Protein AF-A0A954IV54-F1 (afdb_monomer_lite)

pLDDT: mean 81.53, std 9.82, range [47.91, 95.12]

Radius of gyration: 25.26 Å; chains: 1; bounding box: 68×33×47 Å

Sequence (75 aa):
MEPESKRTLSYRTLAIWLWPLFRPYWGHFAGAFLLLVFSAGLMVEGPILVKRAIDQNIAQNDLTGLQFTVAMFVG

Foldseek 3Di:
DDDPPPPPPPPVNVCVVCVVVCVVVVVVVVVVVVVVVVVVVLVVLQVVLVCCLVPPCVVVVPPVSNVVSVVSNPD

Secondary structure (DSSP, 8-state):
----------HHHHHHHHHHHHGGGHHHHHHHHHHHHHHHHHHHHHHHHHHHIIIIIITTT-HHHHHHHHHHHH-

Structure (mmCIF, N/CA/C/O backbone):
data_AF-A0A954IV54-F1
#
_entry.id   AF-A0A954IV54-F1
#
loop_
_atom_site.group_PDB
_atom_site.id
_atom_site.type_symbol
_atom_site.label_atom_id
_atom_site.label_alt_id
_atom_site.label_comp_id
_atom_site.label_asym_id
_atom_site.label_entity_id
_atom_site.label_seq_id
_atom_site.pdbx_PDB_ins_code
_atom_site.Cartn_x
_atom_site.Cartn_y
_atom_site.Cartn_z
_atom_site.occupancy
_atom_site.B_iso_or_equiv
_atom_site.auth_seq_id
_atom_site.auth_comp_id
_atom_site.auth_asym_id
_atom_site.auth_atom_id
_atom_site.pdbx_PDB_model_num
ATOM 1 N N . MET A 1 1 ? 43.077 -28.247 -20.364 1.00 52.41 1 MET A N 1
ATOM 2 C CA . MET A 1 1 ? 43.162 -27.016 -19.557 1.00 52.41 1 MET A CA 1
ATOM 3 C C . MET A 1 1 ? 42.675 -25.873 -20.417 1.00 52.41 1 MET A C 1
ATOM 5 O O . MET A 1 1 ? 43.385 -25.507 -21.333 1.00 52.41 1 MET A O 1
ATOM 9 N N . GLU A 1 2 ? 41.455 -25.412 -20.167 1.00 47.91 2 GLU A N 1
ATOM 10 C CA . GLU A 1 2 ? 41.069 -23.997 -20.067 1.00 47.91 2 GLU A CA 1
ATOM 11 C C . GLU A 1 2 ? 39.568 -24.003 -19.749 1.00 47.91 2 GLU A C 1
ATOM 13 O O . GLU A 1 2 ? 38.771 -24.401 -20.599 1.00 47.91 2 GLU A O 1
ATOM 18 N N . PRO A 1 3 ? 39.144 -23.693 -18.511 1.00 53.84 3 PRO A N 1
ATOM 19 C CA . PRO A 1 3 ? 37.735 -23.440 -18.277 1.00 53.84 3 PRO A CA 1
ATOM 20 C C . PRO A 1 3 ? 37.393 -22.164 -19.043 1.00 53.84 3 PRO A C 1
ATOM 22 O O . PRO A 1 3 ? 38.004 -21.125 -18.794 1.00 53.84 3 PRO A O 1
ATOM 25 N N . GLU A 1 4 ? 36.454 -22.254 -19.988 1.00 59.31 4 GLU A N 1
ATOM 26 C CA . GLU A 1 4 ? 35.897 -21.089 -20.667 1.00 59.31 4 GLU A CA 1
ATOM 27 C C . GLU A 1 4 ? 35.578 -20.024 -19.622 1.00 59.31 4 GLU A C 1
ATOM 29 O O . GLU A 1 4 ? 34.688 -20.181 -18.780 1.00 59.31 4 GLU A O 1
ATOM 34 N N . SER A 1 5 ? 36.361 -18.950 -19.666 1.00 58.62 5 SER A N 1
ATOM 35 C CA . SER A 1 5 ? 36.144 -17.739 -18.901 1.00 58.62 5 SER A CA 1
ATOM 36 C C . SER A 1 5 ? 34.813 -17.159 -19.365 1.00 58.62 5 SER A C 1
ATOM 38 O O . SER A 1 5 ? 34.742 -16.364 -20.306 1.00 58.62 5 SER A O 1
ATOM 40 N N . LYS A 1 6 ? 33.728 -17.630 -18.737 1.00 59.12 6 LYS A N 1
ATOM 41 C CA . LYS A 1 6 ? 32.395 -17.044 -18.809 1.00 59.12 6 LYS A CA 1
ATOM 42 C C . LYS A 1 6 ? 32.559 -15.616 -18.328 1.00 59.12 6 LYS A C 1
ATOM 44 O O . LYS A 1 6 ? 32.555 -15.373 -17.123 1.00 59.12 6 LYS A O 1
ATOM 49 N N . ARG A 1 7 ? 32.791 -14.703 -19.279 1.00 63.59 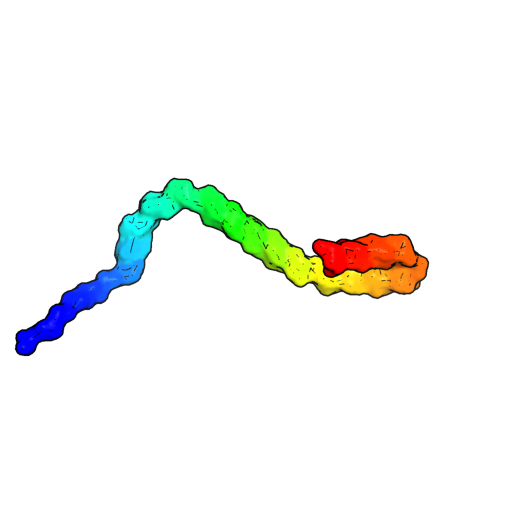7 ARG A N 1
ATOM 50 C CA . ARG A 1 7 ? 32.941 -13.266 -19.048 1.00 63.59 7 ARG A CA 1
ATOM 51 C C . ARG A 1 7 ? 31.887 -12.873 -18.032 1.00 63.59 7 ARG A C 1
ATOM 53 O O . ARG A 1 7 ? 30.695 -12.946 -18.326 1.00 63.59 7 ARG A O 1
ATOM 60 N N . THR A 1 8 ? 32.335 -12.505 -16.839 1.00 65.12 8 THR A N 1
ATOM 61 C CA . THR A 1 8 ? 31.510 -11.950 -15.774 1.00 65.12 8 THR A CA 1
ATOM 62 C C . THR A 1 8 ? 31.050 -10.570 -16.232 1.00 65.12 8 THR A C 1
ATOM 64 O O . THR A 1 8 ? 31.553 -9.531 -15.816 1.00 65.12 8 THR A O 1
ATOM 67 N N . LEU A 1 9 ? 30.133 -10.564 -17.202 1.00 67.00 9 LEU A N 1
ATOM 68 C CA . LEU A 1 9 ? 29.497 -9.375 -17.731 1.00 67.00 9 LEU A CA 1
ATOM 69 C C . LEU A 1 9 ? 28.828 -8.683 -16.553 1.00 67.00 9 LEU A C 1
ATOM 71 O O . LEU A 1 9 ? 27.924 -9.225 -15.919 1.00 67.00 9 LEU A O 1
ATOM 75 N N . SER A 1 10 ? 29.344 -7.500 -16.234 1.00 80.00 10 SER A N 1
ATOM 76 C CA . SER A 1 10 ? 28.879 -6.694 -15.119 1.00 80.00 10 SER A CA 1
ATOM 77 C C . SER A 1 10 ? 27.365 -6.516 -15.218 1.00 80.00 10 SER A C 1
ATOM 79 O O . SER A 1 10 ? 26.855 -5.999 -16.214 1.00 80.00 10 SER A O 1
ATOM 81 N N . TYR A 1 11 ? 26.645 -6.931 -14.173 1.00 78.06 11 TYR A N 1
ATOM 82 C CA . TYR A 1 11 ? 25.183 -6.844 -14.085 1.00 78.06 11 TYR A CA 1
ATOM 83 C C . TYR A 1 11 ? 24.660 -5.433 -14.389 1.00 78.06 11 TYR A C 1
ATOM 85 O O . TYR A 1 11 ? 23.586 -5.264 -14.963 1.00 78.06 11 TYR A O 1
ATOM 93 N N . ARG A 1 12 ? 25.461 -4.409 -14.069 1.00 80.44 12 ARG A N 1
ATOM 94 C CA . ARG A 1 12 ? 25.157 -3.002 -14.355 1.00 80.44 12 ARG A CA 1
ATOM 95 C C . ARG A 1 12 ? 25.123 -2.718 -15.858 1.00 80.44 12 ARG A C 1
ATOM 97 O O . ARG A 1 12 ? 24.237 -2.012 -16.325 1.00 80.44 12 ARG A O 1
ATOM 104 N N . THR A 1 13 ? 26.054 -3.287 -16.620 1.00 84.44 13 THR A N 1
ATOM 105 C CA . THR A 1 13 ? 26.132 -3.115 -18.077 1.00 84.44 13 THR A CA 1
ATOM 106 C C . THR A 1 13 ? 24.965 -3.804 -18.774 1.00 84.44 13 THR A C 1
ATOM 108 O O . THR A 1 13 ? 24.374 -3.234 -19.687 1.00 84.44 13 THR A O 1
ATOM 111 N N . LEU A 1 14 ? 24.581 -4.991 -18.297 1.00 83.50 14 LEU A N 1
ATOM 112 C CA . LEU A 1 14 ? 23.410 -5.707 -18.803 1.00 83.50 14 LEU A CA 1
ATOM 113 C C . LEU A 1 14 ? 22.120 -4.922 -18.547 1.00 83.50 14 LEU A C 1
ATOM 115 O O . LEU A 1 14 ? 21.314 -4.767 -19.459 1.00 83.50 14 LEU A O 1
ATOM 119 N N . ALA A 1 15 ? 21.954 -4.362 -17.346 1.00 84.12 15 ALA A N 1
ATOM 120 C CA . ALA A 1 15 ? 20.780 -3.565 -17.002 1.00 84.12 15 ALA A CA 1
ATOM 121 C C . ALA A 1 15 ? 20.630 -2.319 -17.890 1.00 84.12 15 ALA A C 1
ATOM 123 O O . ALA A 1 15 ? 19.536 -2.044 -18.373 1.00 84.12 15 ALA A O 1
ATOM 124 N N . ILE A 1 16 ? 21.726 -1.600 -18.157 1.00 86.12 16 ILE A N 1
ATOM 125 C CA . ILE A 1 16 ? 21.715 -0.427 -19.048 1.00 86.12 16 ILE A CA 1
ATOM 126 C C . ILE A 1 16 ? 21.350 -0.835 -20.480 1.00 86.12 16 ILE A C 1
ATOM 128 O O . ILE A 1 16 ? 20.596 -0.130 -21.148 1.00 86.12 16 ILE A O 1
ATOM 132 N N . TRP A 1 17 ? 21.851 -1.982 -20.944 1.00 85.44 17 TRP A N 1
ATOM 133 C CA . TRP A 1 17 ? 21.576 -2.477 -22.292 1.00 85.44 17 TRP A CA 1
ATOM 134 C C . TRP A 1 17 ? 20.127 -2.951 -22.469 1.00 85.44 17 TRP A C 1
ATOM 136 O O . TRP A 1 17 ? 19.512 -2.708 -23.503 1.00 85.44 17 TRP A O 1
ATOM 146 N N . LEU A 1 18 ? 19.554 -3.572 -21.437 1.00 84.69 18 LEU A N 1
ATOM 147 C CA . LEU A 1 18 ? 18.165 -4.038 -21.413 1.00 84.69 18 LEU A CA 1
ATOM 148 C C . LEU A 1 18 ? 17.150 -2.911 -21.156 1.00 84.69 18 LEU A C 1
ATOM 150 O O . LEU A 1 18 ? 15.989 -3.037 -21.532 1.00 84.69 18 LEU A O 1
ATOM 154 N N . TRP A 1 19 ? 17.568 -1.795 -20.556 1.00 82.12 19 TRP A N 1
ATOM 155 C CA . TRP A 1 19 ? 16.711 -0.655 -20.215 1.00 82.12 19 TRP A CA 1
ATOM 156 C C . TRP A 1 19 ? 15.773 -0.156 -21.337 1.00 82.12 19 TRP A C 1
ATOM 158 O O . TRP A 1 19 ? 14.578 0.015 -21.078 1.00 82.12 19 TRP A O 1
ATOM 168 N N . PRO A 1 20 ? 16.232 0.067 -22.586 1.00 88.19 20 PRO A N 1
ATOM 169 C CA . PRO A 1 20 ? 15.350 0.502 -23.670 1.00 88.19 20 PRO A CA 1
ATOM 170 C C . PRO A 1 20 ? 14.266 -0.520 -24.043 1.00 88.19 20 PRO A C 1
ATOM 172 O O . PRO A 1 20 ? 13.207 -0.101 -24.503 1.00 88.19 20 PRO A O 1
ATOM 175 N N . LEU A 1 21 ? 14.468 -1.820 -23.794 1.00 85.19 21 LEU A N 1
ATOM 176 C CA . LEU A 1 21 ? 13.444 -2.849 -24.021 1.00 85.19 21 LEU A CA 1
ATOM 177 C C . LEU A 1 21 ? 12.254 -2.695 -23.058 1.00 85.19 21 LEU A C 1
ATOM 179 O O . LEU A 1 21 ? 11.120 -3.005 -23.413 1.00 85.19 21 LEU A O 1
ATOM 183 N N . PHE A 1 22 ? 12.499 -2.168 -21.856 1.00 80.94 22 PHE A N 1
ATOM 184 C CA . PHE A 1 22 ? 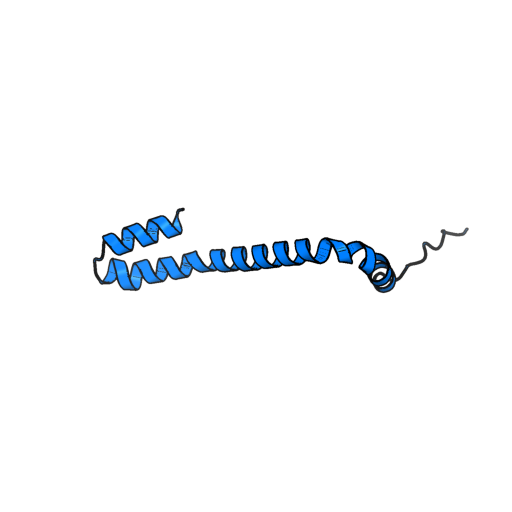11.465 -1.936 -20.846 1.00 80.94 22 PHE A CA 1
ATOM 185 C C . PHE A 1 22 ? 10.717 -0.606 -21.025 1.00 80.94 22 PHE A C 1
ATOM 187 O O . PHE A 1 22 ? 9.609 -0.476 -20.507 1.00 80.94 22 PHE A O 1
ATOM 194 N N . ARG A 1 23 ? 11.261 0.368 -21.780 1.00 81.25 23 ARG A N 1
ATOM 195 C CA . ARG A 1 23 ? 10.622 1.682 -22.046 1.00 81.25 23 ARG A CA 1
ATOM 196 C C . ARG A 1 23 ? 9.140 1.614 -22.448 1.00 81.25 23 ARG A C 1
ATOM 198 O O . ARG A 1 23 ? 8.371 2.352 -21.840 1.00 81.25 23 ARG A O 1
ATOM 205 N N . PRO A 1 24 ? 8.697 0.775 -23.404 1.00 86.69 24 PRO A N 1
ATOM 206 C CA . PRO A 1 24 ? 7.283 0.734 -23.792 1.00 86.69 24 PRO A CA 1
ATOM 207 C C . PRO A 1 24 ? 6.358 0.200 -22.685 1.00 86.69 24 PRO A C 1
ATOM 209 O O . PRO A 1 24 ? 5.171 0.512 -22.672 1.00 86.69 24 PRO A O 1
ATOM 212 N N . TYR A 1 25 ? 6.891 -0.554 -21.719 1.00 86.94 25 TYR A N 1
ATOM 213 C CA . TYR A 1 25 ? 6.119 -1.137 -20.619 1.00 86.94 25 TYR A CA 1
ATOM 214 C C . TYR A 1 25 ? 6.118 -0.275 -19.350 1.00 86.94 25 TYR A C 1
ATOM 216 O O . TYR A 1 25 ? 5.516 -0.666 -18.353 1.00 86.94 25 TYR A O 1
ATOM 224 N N . TRP A 1 26 ? 6.731 0.915 -19.368 1.00 85.12 26 TRP A N 1
ATOM 225 C CA . TRP A 1 26 ? 6.775 1.808 -18.202 1.00 85.12 26 TRP A CA 1
ATOM 226 C C . TRP A 1 26 ? 5.391 2.156 -17.644 1.00 85.12 26 TRP A C 1
ATOM 228 O O . TRP A 1 26 ? 5.234 2.248 -16.430 1.00 85.12 26 TRP A O 1
ATOM 238 N N . GLY A 1 27 ? 4.373 2.275 -18.502 1.00 89.12 27 GLY A N 1
ATOM 239 C CA . GLY A 1 27 ? 2.989 2.478 -18.058 1.00 89.12 27 GLY A CA 1
ATOM 240 C C . GLY A 1 27 ? 2.452 1.317 -17.213 1.00 89.12 27 GLY A C 1
ATOM 241 O O . GLY A 1 27 ? 1.782 1.546 -16.210 1.00 89.12 27 GLY A O 1
ATOM 242 N N . HIS A 1 28 ? 2.812 0.075 -17.553 1.00 90.44 28 HIS A N 1
ATOM 243 C CA . HIS A 1 28 ? 2.429 -1.109 -16.778 1.00 90.44 28 HIS A CA 1
ATOM 244 C C . HIS A 1 28 ? 3.167 -1.157 -15.438 1.00 90.44 28 HIS A C 1
ATOM 246 O O . HIS A 1 28 ? 2.556 -1.475 -14.423 1.00 90.44 28 HIS A O 1
ATOM 252 N N . PHE A 1 29 ? 4.450 -0.781 -15.410 1.00 89.25 29 PHE A N 1
ATOM 253 C CA . PHE A 1 29 ? 5.201 -0.648 -14.158 1.00 89.25 29 PHE A CA 1
ATOM 254 C C . PHE A 1 29 ? 4.609 0.423 -13.243 1.00 89.25 29 PHE A C 1
ATOM 256 O O . PHE A 1 29 ? 4.466 0.179 -12.049 1.00 89.25 29 PHE A O 1
ATOM 263 N N . ALA A 1 30 ? 4.223 1.577 -13.789 1.00 91.12 30 ALA A N 1
ATOM 264 C CA . ALA A 1 30 ? 3.551 2.621 -13.023 1.00 91.12 30 ALA A CA 1
ATOM 265 C C . ALA A 1 30 ? 2.204 2.131 -12.470 1.00 91.12 30 ALA A C 1
ATOM 267 O O . ALA A 1 30 ? 1.921 2.323 -11.291 1.00 91.12 30 ALA A O 1
ATOM 268 N N . GLY A 1 31 ? 1.407 1.434 -13.285 1.00 94.94 31 GLY A N 1
ATOM 269 C CA . GLY A 1 31 ? 0.150 0.826 -12.844 1.00 94.94 31 GLY A CA 1
ATOM 270 C C . GLY A 1 31 ? 0.352 -0.209 -11.734 1.00 94.94 31 GLY A C 1
ATOM 271 O O . GLY A 1 31 ? -0.318 -0.146 -10.707 1.00 94.94 31 GLY A O 1
ATOM 272 N N . ALA A 1 32 ? 1.319 -1.114 -11.897 1.00 93.12 32 ALA A N 1
ATOM 273 C CA . ALA A 1 32 ? 1.668 -2.110 -10.888 1.00 93.12 32 ALA A CA 1
ATOM 274 C C . ALA A 1 32 ? 2.165 -1.459 -9.590 1.00 93.12 32 ALA A C 1
ATOM 276 O O . ALA A 1 32 ? 1.780 -1.882 -8.505 1.00 93.12 32 ALA A O 1
ATOM 277 N N . PHE A 1 33 ? 2.972 -0.401 -9.692 1.00 93.56 33 PHE A N 1
ATOM 278 C CA . PHE A 1 33 ? 3.444 0.359 -8.539 1.00 93.56 33 PHE A CA 1
ATOM 279 C C . PHE A 1 33 ? 2.288 1.020 -7.781 1.00 93.56 33 PHE A C 1
ATOM 281 O O . PHE A 1 33 ? 2.211 0.904 -6.562 1.00 93.56 33 PHE A O 1
ATOM 288 N N . LEU A 1 34 ? 1.355 1.661 -8.492 1.00 95.12 34 LEU A N 1
ATOM 289 C CA . LEU A 1 34 ? 0.168 2.266 -7.884 1.00 95.12 34 LEU A CA 1
ATOM 290 C C . LEU A 1 34 ? -0.721 1.224 -7.203 1.00 95.12 34 LEU A C 1
ATOM 292 O O . LEU A 1 34 ? -1.154 1.442 -6.075 1.00 95.12 34 LEU A O 1
ATOM 296 N N . LEU A 1 35 ? -0.946 0.079 -7.851 1.00 94.75 35 LEU A N 1
ATOM 297 C CA . LEU A 1 35 ? -1.669 -1.051 -7.264 1.00 94.75 35 LEU A CA 1
ATOM 298 C C . LEU A 1 35 ? -0.998 -1.556 -5.986 1.00 94.75 35 LEU A C 1
ATOM 300 O O . LEU A 1 35 ? -1.683 -1.842 -5.009 1.00 94.75 35 LEU A O 1
ATOM 304 N N . LEU A 1 36 ? 0.332 -1.629 -5.973 1.00 93.31 36 LEU A N 1
ATOM 305 C CA . LEU A 1 36 ? 1.098 -2.064 -4.809 1.00 93.31 36 LEU A CA 1
ATOM 306 C C . LEU A 1 36 ? 0.949 -1.066 -3.654 1.00 93.31 36 LEU A C 1
ATOM 308 O O . LEU A 1 36 ? 0.656 -1.469 -2.532 1.00 93.31 36 LEU A O 1
ATOM 312 N N . VAL A 1 37 ? 1.067 0.237 -3.928 1.00 91.62 37 VAL A N 1
ATOM 313 C CA . VAL A 1 37 ? 0.846 1.291 -2.923 1.00 91.62 37 VAL A CA 1
ATOM 314 C C . VAL A 1 37 ? -0.583 1.248 -2.384 1.00 91.62 37 VAL A C 1
ATOM 316 O O . VAL A 1 37 ? -0.782 1.322 -1.174 1.00 91.62 37 VAL A O 1
ATOM 319 N N . PHE A 1 38 ? -1.574 1.086 -3.260 1.00 89.94 38 PHE A N 1
ATOM 320 C CA . PHE A 1 38 ? -2.975 0.984 -2.863 1.00 89.94 38 PHE A CA 1
ATOM 321 C C . PHE A 1 38 ? -3.219 -0.251 -1.988 1.00 89.94 38 PHE A C 1
ATOM 323 O O . PHE A 1 38 ? -3.793 -0.141 -0.909 1.00 89.94 38 PHE A O 1
ATOM 330 N N . SER A 1 39 ? -2.693 -1.408 -2.396 1.00 88.00 39 SER A N 1
ATOM 331 C CA . SER A 1 39 ? -2.761 -2.650 -1.622 1.00 88.00 39 SER A CA 1
ATOM 332 C C . SER A 1 39 ? -2.093 -2.517 -0.253 1.00 88.00 39 SER A C 1
ATOM 334 O O . SER A 1 39 ? -2.638 -2.998 0.738 1.00 88.00 39 SER A O 1
ATOM 336 N N . ALA A 1 40 ? -0.943 -1.847 -0.176 1.00 87.50 40 ALA A N 1
ATOM 337 C CA . ALA A 1 40 ? -0.271 -1.578 1.090 1.00 87.50 40 ALA A CA 1
ATOM 338 C C . ALA A 1 40 ? -1.092 -0.630 1.983 1.00 87.50 40 ALA A C 1
ATOM 340 O O . ALA A 1 40 ? -1.147 -0.830 3.194 1.00 87.50 40 ALA A O 1
ATOM 341 N N . GLY A 1 41 ? -1.762 0.367 1.397 1.00 82.88 41 GLY A N 1
ATOM 342 C CA . GLY A 1 41 ? -2.660 1.277 2.110 1.00 82.88 41 GLY A CA 1
ATOM 343 C C . GLY A 1 41 ? -3.879 0.569 2.703 1.00 82.88 41 GLY A C 1
ATOM 344 O O . GLY A 1 41 ? -4.190 0.782 3.873 1.00 82.88 41 GLY A O 1
ATOM 345 N N . LEU A 1 42 ? -4.508 -0.335 1.945 1.00 82.56 42 LEU A N 1
ATOM 346 C CA . LEU A 1 42 ? -5.625 -1.157 2.432 1.00 82.56 42 LEU A CA 1
ATOM 347 C C . LEU A 1 42 ? -5.217 -2.053 3.611 1.00 82.56 42 LEU A C 1
ATOM 349 O O . LEU A 1 42 ? -5.994 -2.269 4.535 1.00 82.56 42 LEU A O 1
ATOM 353 N N . MET A 1 43 ? -3.966 -2.520 3.654 1.00 76.94 43 MET A N 1
ATOM 354 C CA . MET A 1 43 ? -3.465 -3.313 4.785 1.00 76.94 43 MET A CA 1
ATOM 355 C C . MET A 1 43 ? -3.453 -2.523 6.109 1.00 76.94 43 MET A C 1
ATOM 357 O O . MET A 1 43 ? -3.543 -3.108 7.189 1.00 76.94 43 MET A O 1
ATOM 361 N N . VAL A 1 44 ? -3.372 -1.190 6.039 1.00 78.94 44 VAL A N 1
ATOM 362 C CA . VAL A 1 44 ? -3.421 -0.284 7.200 1.00 78.94 44 VAL A CA 1
ATOM 363 C C . VAL A 1 44 ? -4.867 0.041 7.609 1.00 78.94 44 VAL A C 1
ATOM 365 O O . VAL A 1 44 ? -5.108 0.498 8.726 1.00 78.94 44 VAL A O 1
ATOM 368 N N . GLU A 1 45 ? -5.848 -0.237 6.752 1.00 79.38 45 GLU A N 1
ATOM 369 C CA . GLU A 1 45 ? -7.256 0.082 6.996 1.00 79.38 45 GLU A CA 1
ATOM 370 C C . GLU A 1 45 ? -7.829 -0.703 8.186 1.00 79.38 45 GLU A C 1
ATOM 372 O O . GLU A 1 45 ? -8.534 -0.135 9.019 1.00 79.38 45 GLU A O 1
ATOM 377 N N . GLY A 1 46 ? -7.427 -1.966 8.357 1.00 77.81 46 GLY A N 1
ATOM 378 C CA . GLY A 1 46 ? -7.853 -2.824 9.467 1.00 77.81 46 GLY A CA 1
ATOM 379 C C . GLY A 1 46 ? -7.671 -2.198 10.861 1.00 77.81 46 GLY A C 1
ATOM 380 O O . GLY A 1 46 ? -8.662 -1.981 11.561 1.00 77.81 46 GLY A O 1
ATOM 381 N N . PRO A 1 47 ? -6.441 -1.864 11.297 1.00 81.06 47 PRO A N 1
ATOM 382 C CA . PRO A 1 47 ? -6.219 -1.250 12.609 1.00 81.06 47 PRO A CA 1
ATOM 383 C C . PRO A 1 47 ? -6.913 0.113 12.781 1.00 81.06 47 PRO A C 1
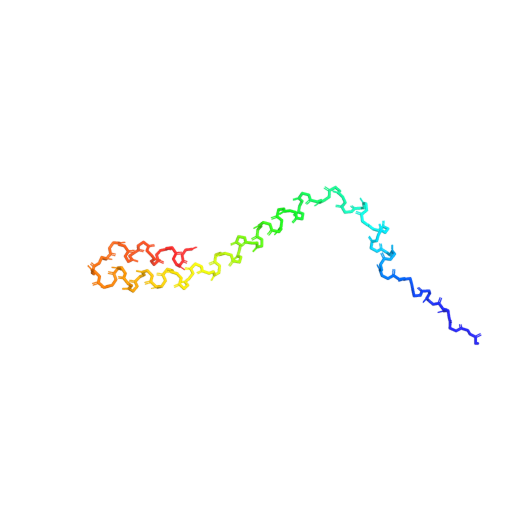ATOM 385 O O . PRO A 1 47 ? -7.320 0.451 13.895 1.00 81.06 47 PRO A O 1
ATOM 388 N N . ILE A 1 48 ? -7.098 0.885 11.704 1.00 83.06 48 ILE A N 1
ATOM 389 C CA . ILE A 1 48 ? -7.824 2.166 11.746 1.00 83.06 48 ILE A CA 1
ATOM 390 C C . ILE A 1 48 ? -9.322 1.936 11.980 1.00 83.06 48 ILE A C 1
ATOM 392 O O . ILE A 1 48 ? -9.917 2.591 12.840 1.00 83.06 48 ILE A O 1
ATOM 396 N N . LEU A 1 49 ? -9.928 0.994 11.252 1.00 82.06 49 LEU A N 1
ATOM 397 C CA . LEU A 1 49 ? -11.337 0.631 11.403 1.00 82.06 49 LEU A CA 1
ATOM 398 C C . LEU A 1 49 ? -11.615 0.043 12.788 1.00 82.06 49 LEU A C 1
ATOM 400 O O . LEU A 1 49 ? -12.607 0.410 13.412 1.00 82.06 49 LEU A O 1
ATOM 404 N N . VAL A 1 50 ? -10.712 -0.788 13.318 1.00 83.56 50 VAL A N 1
ATOM 405 C CA . VAL A 1 50 ? -10.822 -1.329 14.684 1.00 83.56 50 VAL A CA 1
ATOM 406 C C . VAL A 1 50 ? -10.786 -0.208 15.720 1.00 83.56 50 VAL A C 1
ATOM 408 O O . VAL A 1 50 ? -11.648 -0.158 16.598 1.00 83.56 50 VAL A O 1
ATOM 411 N N . LYS A 1 51 ? -9.844 0.736 15.600 1.00 85.81 51 LYS A N 1
ATOM 412 C CA . LYS A 1 51 ? -9.788 1.898 16.495 1.00 85.81 51 LYS A CA 1
ATOM 413 C C . LYS A 1 51 ? -11.083 2.710 16.435 1.00 85.81 51 LYS A C 1
ATOM 415 O O . LYS A 1 51 ? -11.640 3.057 17.471 1.00 85.81 51 LYS A O 1
ATOM 420 N N . ARG A 1 52 ? -11.596 2.975 15.231 1.00 84.94 52 ARG A N 1
ATOM 421 C CA . ARG A 1 52 ? -12.853 3.708 15.037 1.00 8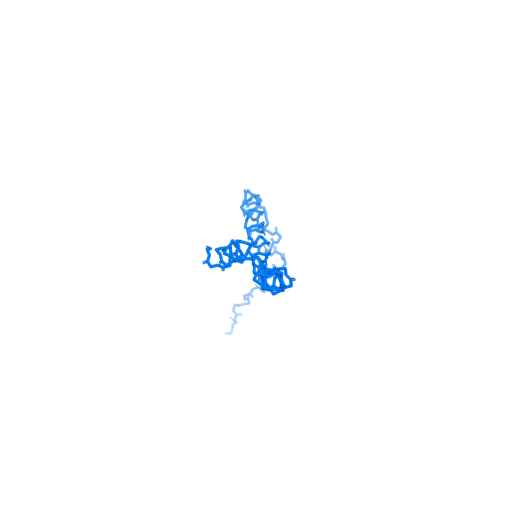4.94 52 ARG A CA 1
ATOM 422 C C . ARG A 1 52 ? -14.052 2.972 15.638 1.00 84.94 52 ARG A C 1
ATOM 424 O O . ARG A 1 52 ? -14.892 3.602 16.276 1.00 84.94 52 ARG A O 1
ATOM 431 N N . ALA A 1 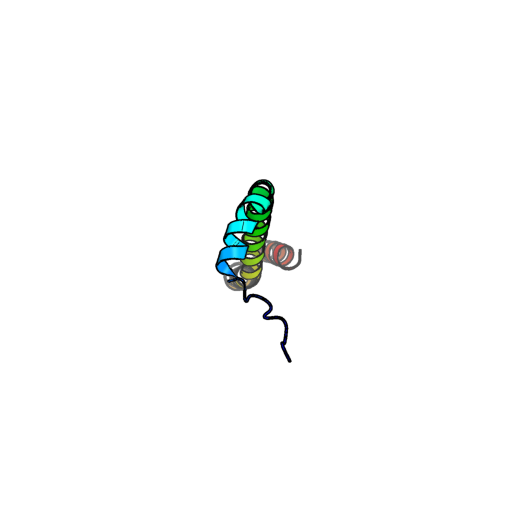53 ? -14.115 1.653 15.467 1.00 82.75 53 ALA A N 1
ATOM 432 C CA . ALA A 1 53 ? -15.163 0.826 16.048 1.00 82.75 53 ALA A CA 1
ATOM 433 C C . ALA A 1 53 ? -15.191 0.945 17.574 1.00 82.75 53 ALA A C 1
ATOM 435 O O . ALA A 1 53 ? -16.266 1.096 18.145 1.00 82.75 53 ALA A O 1
ATOM 436 N N . ILE A 1 54 ? -14.025 0.939 18.220 1.00 82.31 54 ILE A N 1
ATOM 437 C CA . ILE A 1 54 ? -13.911 1.064 19.676 1.00 82.31 54 ILE A CA 1
ATOM 438 C C . ILE A 1 54 ? -14.241 2.492 20.132 1.00 82.31 54 ILE A C 1
ATOM 440 O O . ILE A 1 54 ? -15.153 2.684 20.937 1.00 82.31 54 ILE A O 1
ATOM 444 N N . ASP A 1 55 ? -13.536 3.488 19.592 1.00 85.25 55 ASP A N 1
ATOM 445 C CA . ASP A 1 55 ? -13.550 4.863 20.106 1.00 85.25 55 ASP A CA 1
ATOM 446 C C . ASP A 1 55 ? -14.842 5.624 19.775 1.00 85.25 55 ASP A C 1
ATOM 448 O O . ASP A 1 55 ? -15.256 6.501 20.533 1.00 85.25 55 ASP A O 1
ATOM 452 N N . GLN A 1 56 ? -15.469 5.334 18.631 1.00 82.88 56 GLN A N 1
ATOM 453 C CA . GLN A 1 56 ? -16.680 6.030 18.189 1.00 82.88 56 GLN A CA 1
ATOM 454 C C . GLN A 1 56 ? -17.909 5.149 18.360 1.00 82.88 56 GLN A C 1
ATOM 456 O O . GLN A 1 56 ? -18.846 5.537 19.047 1.00 82.88 56 GLN A O 1
ATOM 461 N N . ASN A 1 57 ? -17.906 3.948 17.785 1.00 80.38 57 ASN A N 1
ATOM 462 C CA . ASN A 1 57 ? -19.147 3.186 17.669 1.00 80.38 57 ASN A CA 1
ATOM 463 C C . ASN A 1 57 ? -19.523 2.473 18.977 1.00 80.38 57 ASN A C 1
ATOM 465 O O . ASN A 1 57 ? -20.665 2.549 19.418 1.00 80.38 57 ASN A O 1
ATOM 469 N N . ILE A 1 58 ? -18.565 1.816 19.636 1.00 78.25 58 ILE A N 1
ATOM 470 C CA . ILE A 1 58 ? -18.805 1.102 20.898 1.00 78.25 58 ILE A CA 1
ATOM 471 C C . ILE A 1 58 ? -18.929 2.096 22.055 1.00 78.25 58 ILE A C 1
ATOM 473 O O . ILE A 1 58 ? -19.888 2.021 22.820 1.00 78.25 58 ILE A O 1
ATOM 477 N N . ALA A 1 59 ? -18.008 3.059 22.165 1.00 87.00 59 ALA A N 1
ATOM 478 C CA . ALA A 1 59 ? -18.034 4.043 23.247 1.00 87.00 59 ALA A CA 1
ATOM 479 C C . ALA A 1 59 ? -19.298 4.927 23.241 1.00 87.00 59 ALA A C 1
ATOM 481 O O . ALA A 1 59 ? -19.749 5.345 24.306 1.00 87.00 59 ALA A O 1
ATOM 482 N N . GLN A 1 60 ? -19.884 5.198 22.067 1.00 89.25 60 GLN A N 1
ATOM 483 C CA . GLN A 1 60 ? -21.087 6.032 21.930 1.00 89.25 60 GLN A CA 1
ATOM 484 C C . GLN A 1 60 ? -22.376 5.219 21.718 1.00 89.25 60 GLN A C 1
ATOM 486 O O . GLN A 1 60 ? -23.435 5.813 21.529 1.00 89.25 60 GLN A O 1
ATOM 491 N N . ASN A 1 61 ? -22.318 3.879 21.774 1.00 84.06 61 ASN A N 1
ATOM 492 C CA . ASN A 1 61 ? -23.440 2.984 21.447 1.00 84.06 61 ASN A CA 1
ATOM 493 C C . ASN A 1 61 ? -24.051 3.221 20.044 1.00 84.06 61 ASN A C 1
ATOM 495 O O . ASN A 1 61 ? -25.235 2.964 19.816 1.00 84.06 61 ASN A O 1
ATOM 499 N N . ASP A 1 62 ? -23.250 3.675 19.076 1.00 86.38 62 ASP A N 1
ATOM 500 C CA . ASP A 1 62 ? -23.681 3.812 17.684 1.00 86.38 62 ASP A CA 1
ATOM 501 C C . ASP A 1 62 ? -23.595 2.465 16.950 1.00 86.38 62 ASP A C 1
ATOM 503 O O . ASP A 1 62 ? -22.596 2.098 16.323 1.00 86.38 62 ASP A O 1
ATOM 507 N N . LEU A 1 63 ? -24.697 1.721 17.023 1.00 85.00 63 LEU A N 1
ATOM 508 C CA . LEU A 1 63 ? -24.860 0.427 16.364 1.00 85.00 63 LEU A CA 1
ATOM 509 C C . LEU A 1 63 ? -24.849 0.530 14.829 1.00 85.00 63 LEU A C 1
ATOM 511 O O . LEU A 1 63 ? -24.442 -0.422 14.164 1.00 85.00 63 LEU A O 1
ATOM 515 N N . THR A 1 64 ? -25.263 1.667 14.259 1.00 84.12 64 THR A N 1
ATOM 516 C CA . THR A 1 64 ? -25.305 1.854 12.798 1.00 84.12 64 THR A CA 1
ATOM 517 C C . THR A 1 64 ? -23.899 2.106 12.260 1.00 84.12 64 THR A C 1
ATOM 519 O O . THR A 1 64 ? -23.472 1.461 11.298 1.00 84.12 64 THR A O 1
ATOM 522 N N . GLY A 1 65 ? -23.135 2.972 12.932 1.00 79.88 65 GLY A N 1
ATOM 523 C CA . GLY A 1 65 ? -21.714 3.181 12.659 1.00 79.88 65 GLY A CA 1
ATOM 524 C C . GLY A 1 65 ? -20.895 1.899 12.824 1.00 79.88 65 GLY A C 1
ATOM 525 O O . GLY A 1 65 ? -20.005 1.615 12.011 1.00 79.88 65 GLY A O 1
ATOM 526 N N . LEU A 1 66 ?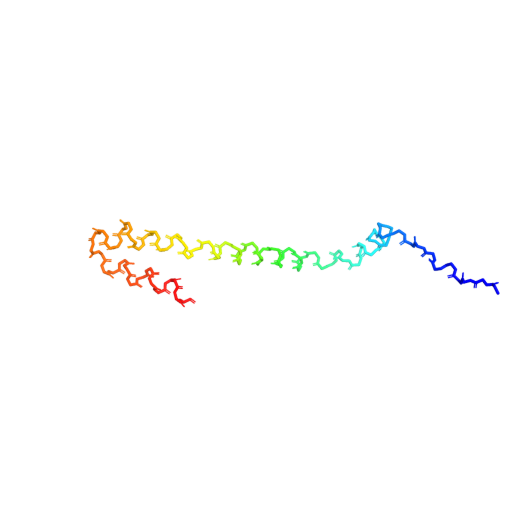 -21.236 1.070 13.820 1.00 81.19 66 LEU A N 1
ATOM 527 C CA . LEU A 1 66 ? -20.597 -0.230 14.034 1.00 81.19 66 LEU A CA 1
ATOM 528 C C . LEU A 1 66 ? -20.841 -1.196 12.871 1.00 81.19 66 LEU A C 1
ATOM 530 O O . LEU A 1 66 ? -19.882 -1.781 12.371 1.00 81.19 66 LEU A O 1
ATOM 534 N N . GLN A 1 67 ? -22.085 -1.334 12.404 1.00 85.81 67 GLN A N 1
ATOM 535 C CA . GLN A 1 67 ? -22.421 -2.216 11.278 1.00 85.81 67 GLN A CA 1
ATOM 536 C C . GLN A 1 67 ? -21.678 -1.823 9.998 1.00 85.81 67 GLN A C 1
ATOM 538 O O . GLN A 1 67 ? -21.114 -2.688 9.329 1.00 85.81 67 GLN A O 1
ATOM 543 N N . PHE A 1 68 ? -21.611 -0.525 9.686 1.00 84.69 68 PHE A N 1
ATOM 544 C CA . PHE A 1 68 ? -20.868 -0.036 8.523 1.00 84.69 68 PHE A CA 1
ATOM 545 C C . PHE A 1 68 ? -19.361 -0.307 8.641 1.00 84.69 68 PHE A C 1
ATOM 547 O O . PHE A 1 68 ? -18.725 -0.743 7.685 1.00 84.69 68 PHE A O 1
ATOM 554 N N . THR A 1 69 ? -18.792 -0.104 9.832 1.00 83.88 69 THR A N 1
ATOM 555 C CA . THR A 1 69 ? -17.362 -0.346 10.084 1.00 83.88 69 THR A CA 1
ATOM 556 C C . THR A 1 69 ? -17.010 -1.830 9.961 1.00 83.88 69 THR A C 1
ATOM 558 O O . THR A 1 69 ? -15.967 -2.167 9.410 1.00 83.88 69 THR A O 1
ATOM 561 N N . VAL A 1 70 ? -17.893 -2.723 10.421 1.00 83.88 70 VAL A N 1
ATOM 562 C CA . VAL A 1 70 ? -17.733 -4.176 10.260 1.00 83.88 70 VAL A CA 1
ATOM 563 C C . VAL A 1 70 ? -17.862 -4.590 8.793 1.00 83.88 70 VAL A C 1
ATOM 565 O O . VAL A 1 70 ? -17.052 -5.382 8.324 1.00 83.88 70 VAL A O 1
ATOM 568 N N . ALA A 1 71 ? -18.823 -4.035 8.049 1.00 84.56 71 ALA A N 1
ATOM 569 C CA . ALA A 1 71 ? -18.974 -4.320 6.621 1.00 84.56 71 ALA A CA 1
ATOM 570 C C . ALA A 1 71 ? -17.726 -3.920 5.814 1.00 84.56 71 ALA A C 1
ATOM 572 O O . ALA A 1 71 ? -17.269 -4.705 4.993 1.00 84.56 71 ALA A O 1
ATOM 573 N N . MET A 1 72 ? -17.139 -2.753 6.102 1.00 83.19 72 MET A N 1
ATOM 574 C CA . MET A 1 72 ? -15.884 -2.287 5.486 1.00 83.19 72 MET A CA 1
ATOM 575 C C . MET A 1 72 ? -14.655 -3.111 5.895 1.00 83.19 72 MET A C 1
ATOM 577 O O . MET A 1 72 ? -13.664 -3.122 5.181 1.00 83.19 72 MET A O 1
ATOM 581 N N . PHE A 1 73 ? -14.686 -3.767 7.058 1.00 80.50 73 PHE A N 1
ATOM 582 C CA . PHE A 1 73 ? -13.577 -4.599 7.531 1.00 80.50 73 PHE A CA 1
ATOM 583 C C . PHE A 1 73 ? -13.607 -6.022 6.949 1.00 80.50 73 PHE A C 1
ATOM 585 O O . PHE A 1 73 ? -12.560 -6.653 6.822 1.00 80.50 73 PHE A O 1
ATOM 592 N N . VAL A 1 74 ? -14.802 -6.553 6.664 1.00 79.12 74 VAL A N 1
ATOM 593 C CA . VAL A 1 74 ? -15.011 -7.941 6.208 1.00 79.12 74 VAL A CA 1
ATOM 594 C C . VAL A 1 74 ? -15.176 -8.049 4.685 1.00 79.12 74 VAL A C 1
ATOM 596 O O . VAL A 1 74 ? -14.890 -9.113 4.136 1.00 79.12 74 VAL A O 1
ATOM 599 N N . GLY A 1 75 ? -15.673 -6.997 4.025 1.00 69.19 75 GLY A N 1
ATOM 600 C CA . GLY A 1 75 ? -15.817 -6.918 2.564 1.00 69.19 75 GLY A CA 1
ATOM 601 C C . GLY A 1 75 ? -14.516 -6.572 1.859 1.00 69.19 75 GLY A C 1
ATOM 602 O O . GLY A 1 75 ? -14.330 -7.095 0.738 1.00 69.19 75 GLY A O 1
#